Protein AF-A0A846NBA4-F1 (afdb_monomer_lite)

Radius of gyration: 11.46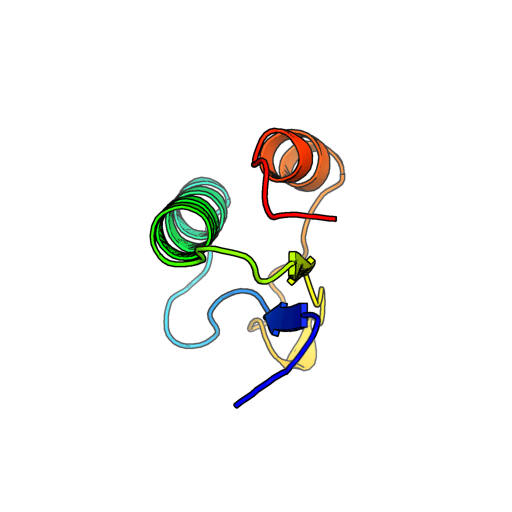 Å; chains: 1; bounding box: 25×22×30 Å

Structure (mmCIF, N/CA/C/O backbone):
data_AF-A0A846NBA4-F1
#
_entry.id   AF-A0A846NBA4-F1
#
loop_
_atom_site.group_PDB
_atom_site.id
_atom_site.type_symbol
_atom_site.label_atom_id
_atom_site.label_alt_id
_atom_site.label_comp_id
_atom_site.label_asym_id
_atom_site.label_entity_id
_atom_site.label_seq_id
_atom_site.pdbx_PDB_ins_code
_atom_site.Cartn_x
_atom_site.Cartn_y
_atom_site.Cartn_z
_atom_site.occupancy
_atom_site.B_iso_or_equiv
_atom_site.auth_seq_id
_atom_site.auth_comp_id
_atom_site.auth_asym_id
_atom_site.auth_atom_id
_atom_site.pdbx_PDB_model_num
ATOM 1 N N . MET A 1 1 ? -14.794 -9.965 11.626 1.00 61.12 1 MET A N 1
ATOM 2 C CA . MET A 1 1 ? -13.578 -10.738 11.967 1.00 61.12 1 MET A CA 1
ATOM 3 C C . MET A 1 1 ? -12.608 -9.756 12.610 1.00 61.12 1 MET A C 1
ATOM 5 O O . MET A 1 1 ? -12.463 -8.684 12.047 1.00 61.12 1 MET A O 1
ATOM 9 N N . GLY A 1 2 ? -12.046 -10.047 13.788 1.00 75.94 2 GLY A N 1
ATOM 10 C CA . GLY A 1 2 ? -11.168 -9.126 14.532 1.00 75.94 2 GLY A CA 1
ATOM 11 C C . GLY A 1 2 ? -9.698 -9.282 14.151 1.00 75.94 2 GLY A C 1
ATOM 12 O O . GLY A 1 2 ? -8.920 -9.767 14.961 1.00 75.94 2 GLY A O 1
ATOM 13 N N . ALA A 1 3 ? -9.350 -8.981 12.899 1.00 76.62 3 ALA A N 1
ATOM 14 C CA . ALA A 1 3 ? -7.959 -8.980 12.451 1.00 76.62 3 ALA A CA 1
ATOM 15 C C . ALA A 1 3 ? -7.343 -7.591 12.671 1.00 76.62 3 ALA A C 1
ATOM 17 O O . ALA A 1 3 ? -7.944 -6.600 12.266 1.00 76.62 3 ALA A O 1
ATOM 18 N N . ASP A 1 4 ? -6.146 -7.529 13.259 1.00 82.25 4 ASP A N 1
ATOM 19 C CA . ASP A 1 4 ? -5.441 -6.266 13.552 1.00 82.25 4 ASP A CA 1
ATOM 20 C C . ASP A 1 4 ? -4.847 -5.594 12.297 1.00 82.25 4 ASP A C 1
ATOM 22 O O . ASP A 1 4 ? -4.484 -4.417 12.303 1.00 82.25 4 ASP A O 1
ATOM 26 N N . GLY A 1 5 ? -4.742 -6.343 11.196 1.00 87.50 5 GLY A N 1
ATOM 27 C CA . GLY A 1 5 ? -4.163 -5.871 9.946 1.00 87.50 5 GLY A CA 1
ATOM 28 C C . GLY A 1 5 ? -4.398 -6.823 8.776 1.00 87.50 5 GLY A C 1
ATOM 29 O O . GLY A 1 5 ? -4.752 -7.991 8.956 1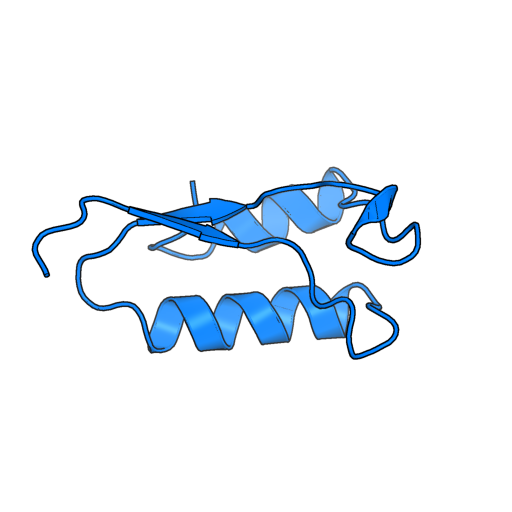.00 87.50 5 GLY A O 1
ATOM 30 N N . VAL A 1 6 ? -4.171 -6.322 7.564 1.00 90.44 6 VAL A N 1
ATOM 31 C CA . VAL A 1 6 ? -4.187 -7.094 6.316 1.00 90.44 6 VAL A CA 1
ATOM 32 C C . VAL A 1 6 ? -2.908 -6.859 5.528 1.00 90.44 6 VAL A C 1
ATOM 34 O O . VAL A 1 6 ? -2.364 -5.759 5.513 1.00 90.44 6 VAL A O 1
ATOM 37 N N . MET A 1 7 ? -2.435 -7.897 4.842 1.00 91.81 7 MET A N 1
ATOM 38 C CA . MET A 1 7 ? -1.268 -7.807 3.967 1.00 91.81 7 MET A CA 1
ATOM 39 C C . MET A 1 7 ? -1.727 -7.752 2.511 1.00 91.81 7 MET A C 1
ATOM 41 O O . MET A 1 7 ? -2.404 -8.672 2.049 1.00 91.81 7 MET A O 1
ATOM 45 N N . ILE A 1 8 ? -1.366 -6.688 1.792 1.00 91.06 8 ILE A N 1
ATOM 46 C CA . ILE A 1 8 ? -1.830 -6.448 0.422 1.00 91.06 8 ILE A CA 1
ATOM 47 C C . ILE A 1 8 ? -0.644 -6.204 -0.509 1.00 91.06 8 ILE A C 1
ATOM 49 O O . ILE A 1 8 ? 0.118 -5.248 -0.346 1.00 91.06 8 ILE A O 1
ATOM 53 N N . ALA A 1 9 ? -0.505 -7.067 -1.515 1.00 89.88 9 ALA A N 1
ATOM 54 C CA . ALA A 1 9 ? 0.442 -6.869 -2.607 1.00 89.88 9 ALA A CA 1
ATOM 55 C C . ALA A 1 9 ? -0.113 -5.882 -3.647 1.00 89.88 9 ALA A C 1
ATOM 57 O O . ALA A 1 9 ? -1.335 -5.809 -3.807 1.00 89.88 9 ALA A O 1
ATOM 58 N N . PRO A 1 10 ? 0.753 -5.189 -4.412 1.00 86.69 10 PRO A N 1
ATOM 59 C CA . PRO A 1 10 ? 0.318 -4.436 -5.580 1.00 86.69 10 PRO A CA 1
ATOM 60 C C . PRO A 1 10 ? -0.504 -5.315 -6.521 1.00 86.69 10 PRO A C 1
ATOM 62 O O . PRO A 1 10 ? -0.242 -6.517 -6.661 1.00 86.69 10 PRO A O 1
ATOM 65 N N . THR A 1 11 ? -1.505 -4.716 -7.164 1.00 82.38 11 THR A N 1
ATOM 66 C CA . THR A 1 11 ? -2.421 -5.477 -8.010 1.00 82.38 11 THR A CA 1
ATOM 67 C C . THR A 1 11 ? -1.669 -6.200 -9.124 1.00 82.38 11 THR A C 1
ATOM 69 O O . THR A 1 11 ? -0.880 -5.622 -9.871 1.00 82.38 11 THR A O 1
ATOM 72 N N . TYR A 1 12 ? -1.938 -7.495 -9.241 1.00 78.62 12 TYR A N 1
ATOM 73 C CA . TYR A 1 12 ? -1.431 -8.337 -10.320 1.00 78.62 12 TYR A CA 1
ATOM 74 C C . TYR A 1 12 ? -2.397 -8.387 -11.509 1.00 78.62 12 TYR A C 1
ATOM 76 O O . TYR A 1 12 ? -2.043 -8.877 -12.580 1.00 78.62 12 TYR A O 1
ATOM 84 N N . ALA A 1 13 ? -3.634 -7.914 -11.327 1.00 77.31 13 ALA A N 1
ATOM 85 C CA . ALA A 1 13 ? -4.667 -7.953 -12.357 1.00 77.31 13 ALA A CA 1
ATOM 86 C C . ALA A 1 13 ? -4.459 -6.871 -13.429 1.00 77.31 13 ALA A C 1
ATOM 88 O O . ALA A 1 13 ? -4.847 -7.056 -14.581 1.00 77.31 13 ALA A O 1
ATOM 89 N N . ILE A 1 14 ? -3.819 -5.759 -13.062 1.00 72.06 14 ILE A N 1
ATOM 90 C CA . ILE A 1 14 ? -3.551 -4.609 -13.930 1.00 72.06 14 ILE A CA 1
ATOM 91 C C . ILE A 1 14 ? -2.034 -4.390 -13.953 1.00 72.06 14 ILE A C 1
ATOM 93 O O . ILE A 1 14 ? -1.359 -4.648 -12.957 1.00 72.06 14 ILE A O 1
ATOM 97 N N . LEU A 1 15 ? -1.481 -3.958 -15.091 1.00 67.56 15 LEU A N 1
ATOM 98 C CA . LEU A 1 15 ? -0.100 -3.470 -15.134 1.00 67.56 15 LEU A CA 1
ATOM 99 C C . LEU A 1 15 ? 0.00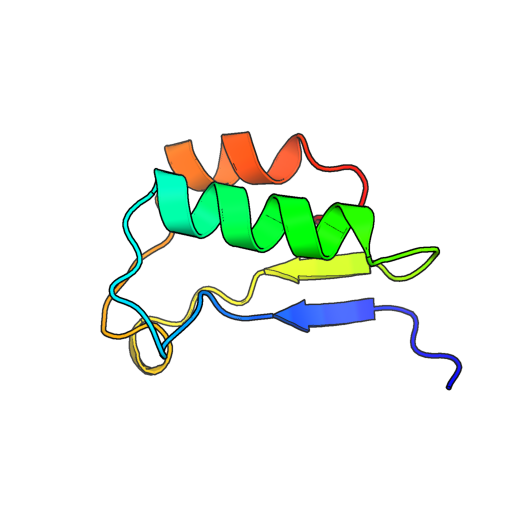1 -2.282 -14.176 1.00 67.56 15 LEU A C 1
ATOM 101 O O . LEU A 1 15 ? -0.605 -1.240 -14.407 1.00 67.56 15 LEU A O 1
ATOM 105 N N . SER A 1 16 ? 0.707 -2.480 -13.069 1.00 68.88 16 SER A N 1
ATOM 106 C CA . SER A 1 16 ? 0.890 -1.433 -12.076 1.00 68.88 16 SER A CA 1
ATOM 107 C C . SER A 1 16 ? 1.910 -0.429 -12.613 1.00 68.88 16 SER A C 1
ATOM 109 O O . SER A 1 16 ? 3.086 -0.747 -12.763 1.00 68.88 16 SER A O 1
ATOM 111 N N . GLU A 1 17 ? 1.449 0.773 -12.934 1.00 85.06 17 GLU A N 1
ATOM 112 C CA . GLU A 1 17 ? 2.281 1.979 -12.979 1.00 85.06 17 GLU A CA 1
ATOM 113 C C . GLU A 1 17 ? 2.232 2.658 -11.603 1.00 85.06 17 GLU A C 1
ATOM 115 O O . GLU A 1 17 ? 1.312 2.387 -10.824 1.00 85.06 17 GLU A O 1
ATOM 120 N N . GLU A 1 18 ? 3.192 3.536 -11.285 1.00 88.00 18 GLU A N 1
ATOM 121 C CA . GLU A 1 18 ? 3.264 4.178 -9.959 1.00 88.00 18 GLU A CA 1
ATOM 122 C C . GLU A 1 18 ? 1.931 4.832 -9.561 1.00 88.00 18 GLU A C 1
ATOM 124 O O . GLU A 1 18 ? 1.412 4.545 -8.484 1.00 88.00 18 GLU A O 1
ATOM 129 N N . ASP A 1 19 ? 1.316 5.617 -10.449 1.00 88.94 19 ASP A N 1
ATOM 130 C CA . ASP A 1 19 ? 0.046 6.303 -10.172 1.00 88.94 19 ASP A CA 1
ATOM 131 C C . ASP A 1 19 ? -1.115 5.327 -9.932 1.00 88.94 19 ASP A C 1
ATOM 133 O O . ASP A 1 19 ? -1.989 5.566 -9.095 1.00 88.94 19 ASP A O 1
ATOM 137 N N . THR A 1 20 ? -1.113 4.187 -10.629 1.00 88.88 20 THR A N 1
ATOM 138 C CA . THR A 1 20 ? -2.125 3.140 -10.434 1.00 88.88 20 THR A CA 1
ATOM 139 C C . THR A 1 20 ? -1.933 2.444 -9.089 1.00 88.88 20 THR A C 1
ATOM 141 O O . THR A 1 20 ? -2.917 2.158 -8.407 1.00 88.88 20 THR A O 1
ATOM 144 N N . ALA A 1 21 ? -0.685 2.208 -8.677 1.00 89.56 21 ALA A N 1
ATOM 145 C CA . ALA A 1 21 ? -0.374 1.643 -7.370 1.00 89.56 21 ALA A CA 1
ATOM 146 C C . ALA A 1 21 ? -0.777 2.600 -6.238 1.00 8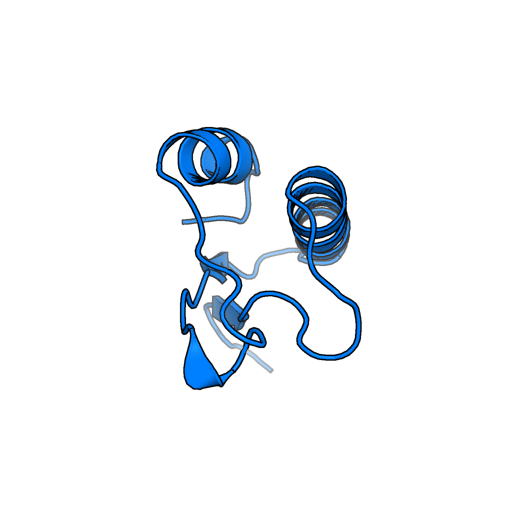9.56 21 ALA A C 1
ATOM 148 O O . ALA A 1 21 ? -1.457 2.175 -5.305 1.00 89.56 21 ALA A O 1
ATOM 149 N N . VAL A 1 22 ? -0.452 3.893 -6.350 1.00 92.75 22 VAL A N 1
ATOM 150 C CA . VAL A 1 22 ? -0.889 4.915 -5.381 1.00 92.75 22 VAL A CA 1
ATOM 151 C C . VAL A 1 22 ? -2.410 4.944 -5.290 1.00 92.75 22 VAL A C 1
ATOM 153 O O . VAL A 1 22 ? -2.960 4.856 -4.196 1.00 92.75 22 VAL A O 1
ATOM 156 N N . ARG A 1 23 ? -3.110 4.996 -6.429 1.00 91.69 23 ARG A N 1
ATOM 157 C CA . ARG A 1 23 ? -4.577 5.007 -6.449 1.00 91.69 23 ARG A CA 1
ATOM 158 C C . ARG A 1 23 ? -5.179 3.744 -5.836 1.00 91.69 23 ARG A C 1
ATOM 160 O O . ARG A 1 23 ? -6.185 3.829 -5.140 1.00 91.69 23 ARG A O 1
ATOM 167 N N . HIS A 1 24 ? -4.587 2.581 -6.090 1.00 91.38 24 HIS A N 1
ATOM 168 C CA . HIS A 1 24 ? -5.026 1.326 -5.487 1.00 91.38 24 HIS A CA 1
ATOM 169 C C . HIS A 1 24 ? -4.954 1.387 -3.958 1.00 91.38 24 HIS A C 1
ATOM 171 O O . HIS A 1 24 ? -5.935 1.071 -3.289 1.00 91.38 24 HIS A O 1
ATOM 177 N N . TYR A 1 25 ? -3.828 1.847 -3.415 1.00 92.81 25 TYR A N 1
ATOM 178 C CA . TYR A 1 25 ? -3.634 1.970 -1.974 1.00 92.81 25 TYR A CA 1
ATOM 179 C C . TYR A 1 25 ? -4.462 3.096 -1.342 1.00 92.81 25 TYR A C 1
ATOM 181 O O . TYR A 1 25 ? -4.952 2.909 -0.233 1.00 92.81 25 TYR A O 1
ATOM 189 N N . ALA A 1 26 ? -4.717 4.194 -2.058 1.00 93.81 26 ALA A N 1
ATOM 190 C CA . ALA A 1 26 ? -5.641 5.239 -1.615 1.00 93.81 26 ALA A CA 1
ATOM 191 C C . ALA A 1 26 ? -7.060 4.684 -1.404 1.00 93.81 26 ALA A C 1
ATOM 193 O O . ALA A 1 26 ? -7.650 4.876 -0.345 1.00 93.81 26 ALA A O 1
ATOM 194 N N . LEU A 1 27 ? -7.570 3.910 -2.370 1.00 92.94 27 LEU A N 1
ATOM 195 C CA . LEU A 1 27 ? -8.890 3.277 -2.266 1.00 92.94 27 LEU A CA 1
ATOM 196 C C . LEU A 1 27 ? -8.961 2.267 -1.113 1.00 92.94 27 LEU A C 1
ATOM 198 O O . LEU A 1 27 ? -9.990 2.154 -0.453 1.00 92.94 27 LEU A O 1
ATOM 202 N N . LEU A 1 28 ? -7.878 1.527 -0.863 1.00 91.56 28 LEU A N 1
ATOM 203 C CA . LEU A 1 28 ? -7.812 0.607 0.274 1.00 91.56 28 LEU A CA 1
ATOM 204 C C . LEU A 1 28 ? -7.764 1.350 1.608 1.00 91.56 28 LEU A C 1
ATOM 206 O O . LEU A 1 28 ? -8.436 0.934 2.544 1.00 91.56 28 LEU A O 1
ATOM 210 N N . ASN A 1 29 ? -7.004 2.442 1.690 1.00 93.06 29 ASN A N 1
ATOM 211 C CA . ASN A 1 29 ? -6.930 3.289 2.875 1.00 93.06 29 ASN A CA 1
ATOM 212 C C . ASN A 1 29 ? -8.298 3.899 3.215 1.00 93.06 29 ASN A C 1
ATOM 214 O O . ASN A 1 29 ? -8.689 3.882 4.373 1.00 93.06 29 ASN A O 1
ATOM 218 N N . GLU A 1 30 ? -9.037 4.389 2.216 1.00 93.44 30 GLU A N 1
ATOM 219 C CA . GLU A 1 30 ? -10.399 4.916 2.395 1.00 93.44 30 GLU A CA 1
ATOM 220 C C . GLU A 1 30 ? -11.403 3.836 2.825 1.00 93.44 30 GLU A C 1
ATOM 222 O O . GLU A 1 30 ? -12.323 4.116 3.589 1.00 93.44 30 GLU A O 1
ATOM 227 N N . ALA A 1 31 ? -11.241 2.603 2.339 1.00 91.44 31 ALA A N 1
ATOM 228 C CA . ALA A 1 31 ? -12.121 1.488 2.686 1.00 91.44 31 ALA A CA 1
ATOM 229 C C . ALA A 1 31 ? -11.780 0.828 4.036 1.00 91.44 31 ALA A C 1
ATOM 231 O O . ALA A 1 31 ? -12.599 0.080 4.575 1.00 91.44 31 ALA A O 1
ATOM 232 N N . ALA A 1 32 ? -10.572 1.048 4.561 1.00 88.44 32 ALA A N 1
ATOM 233 C CA . ALA A 1 32 ? -10.097 0.452 5.801 1.00 88.44 32 ALA A CA 1
ATOM 234 C C . ALA A 1 32 ? -10.433 1.347 7.003 1.00 88.44 32 ALA A C 1
ATOM 236 O O . ALA A 1 32 ? -9.836 2.404 7.202 1.00 88.44 32 ALA A O 1
ATOM 237 N N . ASP A 1 33 ? -11.367 0.881 7.834 1.00 83.19 33 ASP A N 1
ATOM 238 C CA . ASP A 1 33 ? -11.825 1.631 9.007 1.00 83.19 33 ASP A CA 1
ATOM 239 C C . ASP A 1 33 ? -10.772 1.618 10.130 1.00 83.19 33 ASP A C 1
ATOM 241 O O . ASP A 1 33 ? -10.091 2.612 10.348 1.00 83.19 33 ASP A O 1
ATOM 245 N N . GLU A 1 34 ? -10.564 0.481 10.802 1.00 82.94 34 GLU A N 1
ATOM 246 C CA . GLU A 1 34 ? -9.618 0.355 11.933 1.00 82.94 34 GLU A CA 1
ATOM 247 C C . GLU A 1 34 ? -8.390 -0.513 11.603 1.00 82.94 34 GLU A C 1
ATOM 249 O O . GLU A 1 34 ? -7.442 -0.608 12.382 1.00 82.94 34 GLU A O 1
ATOM 254 N N . ILE A 1 35 ? -8.394 -1.156 10.435 1.00 88.25 35 ILE A N 1
ATOM 255 C CA . ILE A 1 35 ? -7.420 -2.185 10.065 1.00 88.25 35 ILE A CA 1
ATOM 256 C C . ILE A 1 35 ? -6.177 -1.539 9.445 1.00 88.25 35 ILE A C 1
ATOM 258 O O . ILE A 1 35 ? -6.281 -0.732 8.521 1.00 88.25 35 ILE A O 1
ATOM 262 N N . GLN A 1 36 ? -4.992 -1.940 9.911 1.00 91.00 36 GLN A N 1
ATOM 263 C CA . GLN A 1 36 ? -3.725 -1.531 9.300 1.00 91.00 36 GLN A CA 1
ATOM 264 C C . GLN A 1 36 ? -3.441 -2.325 8.016 1.00 91.00 36 GLN A C 1
ATOM 266 O O . GLN A 1 36 ? -3.686 -3.530 7.937 1.00 91.00 36 GLN A O 1
ATOM 271 N N . ILE A 1 37 ? -2.883 -1.661 7.011 1.00 93.69 37 ILE A N 1
ATOM 272 C CA . ILE A 1 37 ? -2.518 -2.239 5.720 1.00 93.69 37 ILE A CA 1
ATOM 273 C C . ILE A 1 37 ? -0.998 -2.365 5.659 1.00 93.69 37 ILE A C 1
ATOM 275 O O . ILE A 1 37 ? -0.275 -1.373 5.612 1.00 93.69 37 ILE A O 1
ATOM 279 N N . MET A 1 38 ? -0.522 -3.604 5.599 1.00 93.88 38 MET A N 1
ATOM 280 C CA . MET A 1 38 ? 0.879 -3.927 5.358 1.00 93.88 38 MET A CA 1
ATOM 281 C C . MET A 1 38 ? 1.103 -4.155 3.864 1.00 93.88 38 MET A C 1
ATOM 283 O O . MET A 1 38 ? 0.528 -5.068 3.260 1.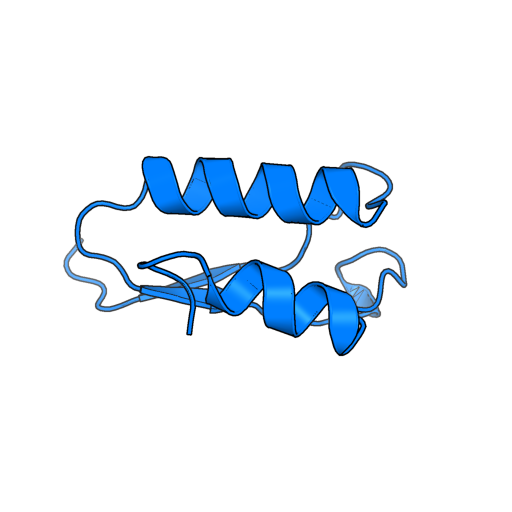00 93.88 38 MET A O 1
ATOM 287 N N . VAL A 1 39 ? 1.959 -3.342 3.258 1.00 92.75 39 VAL A N 1
ATOM 288 C CA . VAL A 1 39 ? 2.262 -3.429 1.827 1.00 92.75 39 VAL A CA 1
ATOM 289 C C . VAL A 1 39 ? 3.228 -4.581 1.556 1.00 92.75 39 VAL A C 1
ATOM 291 O O . VAL A 1 39 ? 4.369 -4.587 2.014 1.00 92.75 39 VAL A O 1
ATOM 294 N N . TYR A 1 40 ? 2.788 -5.567 0.772 1.00 91.81 40 TYR A N 1
ATOM 295 C CA . TYR A 1 40 ? 3.597 -6.740 0.443 1.00 91.81 40 TYR A CA 1
ATOM 296 C C . TYR A 1 40 ? 4.283 -6.596 -0.922 1.00 91.81 40 TYR A C 1
ATOM 298 O O . TYR A 1 40 ? 3.736 -6.970 -1.962 1.00 91.81 40 TYR A O 1
ATOM 306 N N . ASN A 1 41 ? 5.509 -6.064 -0.929 1.00 90.75 41 ASN A N 1
ATOM 307 C CA . ASN A 1 41 ? 6.297 -5.903 -2.152 1.00 90.75 41 ASN A CA 1
ATOM 308 C C . ASN A 1 41 ? 6.889 -7.249 -2.621 1.00 90.75 41 ASN A C 1
ATOM 310 O O . ASN A 1 41 ? 7.959 -7.667 -2.179 1.00 90.75 41 ASN A O 1
ATOM 314 N N . SER A 1 42 ? 6.188 -7.939 -3.523 1.00 88.88 42 SER A N 1
ATOM 315 C CA . SER A 1 42 ? 6.630 -9.206 -4.114 1.00 88.88 42 SER A CA 1
ATOM 316 C C . SER A 1 42 ? 6.611 -9.147 -5.637 1.00 88.88 42 SER A C 1
ATOM 318 O O . SER A 1 42 ? 5.548 -9.201 -6.259 1.00 88.88 42 SER A O 1
ATOM 320 N N . LEU A 1 43 ? 7.802 -9.132 -6.248 1.00 85.88 43 LEU A N 1
ATOM 321 C CA . LEU A 1 43 ? 7.971 -9.081 -7.709 1.00 85.88 43 LEU A CA 1
ATOM 322 C C . LEU A 1 43 ? 7.249 -10.230 -8.422 1.00 85.88 43 LEU A C 1
ATOM 324 O O . LEU A 1 43 ? 6.676 -10.044 -9.491 1.00 85.88 43 LEU A O 1
ATOM 328 N N . LYS A 1 44 ? 7.247 -11.425 -7.819 1.00 85.31 44 LYS A N 1
ATOM 329 C CA . LYS A 1 44 ? 6.597 -12.607 -8.403 1.00 85.31 44 LYS A CA 1
ATOM 330 C C . LYS A 1 44 ? 5.082 -12.453 -8.483 1.00 85.31 44 LYS A C 1
ATOM 332 O O . LYS A 1 44 ? 4.481 -12.941 -9.433 1.00 85.31 44 LYS A O 1
ATOM 337 N N . LEU A 1 45 ? 4.476 -11.800 -7.493 1.00 83.31 45 LEU A N 1
ATOM 338 C CA . LEU A 1 45 ? 3.031 -11.595 -7.457 1.00 83.31 45 LEU A CA 1
ATOM 339 C C . LEU A 1 45 ? 2.635 -10.395 -8.311 1.00 83.31 45 LEU A C 1
ATOM 341 O O . LEU A 1 45 ? 1.731 -10.504 -9.127 1.00 83.31 45 LEU A O 1
ATOM 345 N N . ALA A 1 46 ? 3.364 -9.288 -8.208 1.00 84.12 46 ALA A N 1
ATOM 346 C CA . ALA A 1 46 ? 3.024 -8.027 -8.857 1.00 84.12 46 ALA A CA 1
ATOM 347 C C . ALA A 1 46 ? 3.508 -7.915 -10.320 1.00 84.12 46 ALA A C 1
ATOM 349 O O . ALA A 1 46 ? 3.755 -6.820 -10.812 1.00 84.12 46 ALA A O 1
ATOM 350 N N . ARG A 1 47 ? 3.687 -9.034 -11.039 1.00 86.38 47 ARG A N 1
ATOM 351 C CA . ARG A 1 47 ? 4.181 -9.067 -12.438 1.00 86.38 47 ARG A CA 1
ATOM 352 C C . ARG A 1 47 ? 5.474 -8.258 -12.657 1.00 86.38 47 ARG A C 1
ATOM 354 O O . ARG A 1 47 ? 5.599 -7.524 -13.632 1.00 86.38 47 ARG A O 1
ATOM 361 N N . ASN A 1 48 ? 6.442 -8.427 -11.759 1.00 87.50 48 ASN A N 1
ATOM 362 C CA . ASN A 1 48 ? 7.718 -7.703 -11.698 1.00 87.50 48 ASN A CA 1
ATOM 363 C C . ASN A 1 48 ? 7.608 -6.200 -11.404 1.00 87.50 48 ASN A C 1
ATOM 365 O O . ASN A 1 48 ? 8.613 -5.496 -11.498 1.00 87.50 48 ASN A O 1
ATOM 369 N N . PHE A 1 49 ? 6.435 -5.704 -11.008 1.00 89.56 49 PHE A N 1
ATOM 370 C CA . PHE A 1 49 ? 6.325 -4.368 -10.445 1.00 89.56 49 PHE A CA 1
ATOM 371 C C . PHE A 1 49 ? 7.033 -4.327 -9.093 1.00 89.56 49 PHE A C 1
ATOM 373 O O . PHE A 1 49 ? 6.739 -5.122 -8.199 1.00 89.56 49 PHE A O 1
ATOM 380 N N . ASN A 1 50 ? 7.979 -3.403 -8.968 1.00 91.31 50 ASN A N 1
ATOM 381 C CA . ASN A 1 50 ? 8.725 -3.172 -7.745 1.00 91.31 50 ASN A CA 1
ATOM 382 C C . ASN A 1 50 ? 8.292 -1.845 -7.137 1.00 91.31 50 ASN A C 1
ATOM 384 O O . ASN A 1 50 ? 8.326 -0.820 -7.819 1.00 91.31 50 ASN A O 1
ATOM 388 N N . ILE A 1 51 ? 7.972 -1.844 -5.847 1.00 91.50 51 ILE A N 1
ATOM 389 C CA . ILE A 1 51 ? 7.787 -0.587 -5.126 1.00 91.50 51 ILE A CA 1
ATOM 390 C C . ILE A 1 51 ? 9.152 0.079 -4.954 1.00 91.50 51 ILE A C 1
ATOM 392 O O . ILE A 1 51 ? 10.047 -0.454 -4.295 1.00 91.50 51 ILE A O 1
ATOM 396 N N . THR A 1 52 ? 9.320 1.235 -5.592 1.00 94.19 52 THR A N 1
ATOM 397 C CA . THR A 1 52 ? 10.523 2.060 -5.464 1.00 94.19 52 THR A CA 1
ATOM 398 C C . THR A 1 52 ? 10.521 2.792 -4.116 1.00 94.19 52 THR A C 1
ATOM 400 O O . THR A 1 52 ? 9.450 3.011 -3.551 1.00 94.19 52 THR A O 1
ATOM 403 N N . PRO A 1 53 ? 11.682 3.236 -3.598 1.00 94.62 53 PRO A N 1
ATOM 404 C CA . PRO A 1 53 ? 11.718 4.064 -2.391 1.00 94.62 53 PRO A CA 1
ATOM 405 C C . PRO A 1 53 ? 10.863 5.335 -2.512 1.00 94.62 53 PRO A C 1
ATOM 407 O O . PRO A 1 53 ? 10.143 5.675 -1.588 1.00 94.62 53 PRO A O 1
ATOM 410 N N . ASN A 1 54 ? 10.864 5.993 -3.677 1.00 93.75 54 ASN A N 1
ATOM 411 C CA . ASN A 1 54 ? 10.044 7.186 -3.910 1.00 93.75 54 ASN A CA 1
ATOM 412 C C . ASN A 1 54 ? 8.538 6.881 -3.867 1.00 93.75 54 ASN A C 1
ATOM 414 O O . ASN A 1 54 ? 7.759 7.654 -3.318 1.00 93.75 54 ASN A O 1
ATOM 418 N N . LEU A 1 55 ? 8.119 5.746 -4.435 1.00 93.19 55 LEU A N 1
ATOM 419 C CA . LEU A 1 55 ? 6.739 5.291 -4.312 1.00 93.19 55 LEU A CA 1
ATOM 420 C C . LEU A 1 55 ? 6.403 4.939 -2.858 1.00 93.19 55 LEU A C 1
ATOM 422 O O . LEU A 1 55 ? 5.316 5.264 -2.401 1.00 93.19 55 LEU A O 1
ATOM 426 N N . TRP A 1 56 ? 7.329 4.315 -2.129 1.00 94.62 56 TRP A N 1
ATOM 427 C CA . TRP A 1 56 ? 7.139 3.971 -0.721 1.00 94.62 56 TRP A CA 1
ATOM 428 C C . TRP A 1 56 ? 6.878 5.199 0.155 1.00 94.62 56 TRP A C 1
ATOM 430 O O . TRP A 1 56 ? 5.912 5.190 0.911 1.00 94.62 56 TRP A O 1
ATOM 440 N N . GLU A 1 57 ? 7.649 6.276 -0.014 1.00 95.19 57 GLU A N 1
ATOM 441 C CA . GLU A 1 57 ? 7.418 7.539 0.706 1.00 95.19 57 GLU A CA 1
ATOM 442 C C . GLU A 1 57 ? 5.999 8.079 0.474 1.00 95.19 57 GLU A C 1
ATOM 444 O O . GLU A 1 57 ? 5.320 8.451 1.426 1.00 95.19 57 GLU A O 1
ATOM 449 N N . LYS A 1 58 ? 5.497 8.028 -0.769 1.00 94.50 58 LYS A N 1
ATOM 450 C CA . LYS A 1 58 ? 4.112 8.427 -1.081 1.00 94.50 58 LYS A CA 1
ATOM 451 C C . LYS A 1 58 ? 3.077 7.540 -0.384 1.00 94.50 58 LYS A C 1
ATOM 453 O O . LYS A 1 58 ? 2.031 8.026 0.025 1.00 94.50 58 LYS A O 1
ATOM 458 N N . LEU A 1 59 ? 3.334 6.234 -0.271 1.00 94.00 59 LEU A N 1
ATOM 459 C CA . LEU A 1 59 ? 2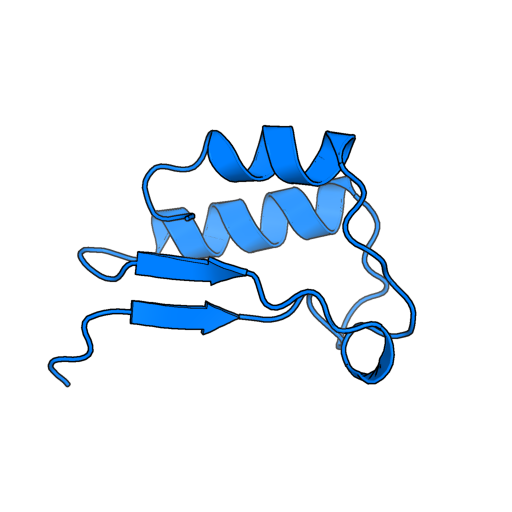.409 5.309 0.393 1.00 94.00 59 LEU A CA 1
ATOM 460 C C . LEU A 1 59 ? 2.351 5.536 1.910 1.00 94.00 59 LEU A C 1
ATOM 462 O O . LEU A 1 59 ? 1.294 5.335 2.501 1.00 94.00 59 LEU A O 1
ATOM 466 N N . LEU A 1 60 ? 3.447 5.984 2.528 1.00 94.19 60 LEU A N 1
ATOM 467 C CA . LEU A 1 60 ? 3.505 6.300 3.960 1.00 94.19 60 LEU A CA 1
ATOM 468 C C . LEU A 1 60 ? 2.693 7.544 4.355 1.00 94.19 60 LEU A C 1
ATOM 470 O O . LEU A 1 60 ? 2.438 7.748 5.542 1.00 94.19 60 LEU A O 1
ATOM 474 N N . GLU A 1 61 ? 2.257 8.358 3.388 1.00 95.00 61 GLU A N 1
ATOM 475 C CA . GLU A 1 61 ? 1.332 9.473 3.633 1.00 95.00 61 GLU A CA 1
ATOM 476 C C . GLU A 1 61 ? -0.087 8.988 3.990 1.00 95.00 61 GLU A C 1
ATOM 478 O O . GLU A 1 61 ? -0.877 9.744 4.558 1.00 95.00 61 GLU A O 1
ATOM 483 N N . PHE A 1 62 ? -0.423 7.728 3.691 1.00 94.50 62 PHE A N 1
ATOM 484 C CA . PHE A 1 62 ? -1.723 7.147 4.009 1.00 94.50 62 PHE A CA 1
ATOM 485 C C . PHE A 1 62 ? -1.796 6.682 5.468 1.00 94.50 62 PHE A C 1
ATOM 487 O O . PHE A 1 62 ? -0.965 5.908 5.941 1.00 94.50 62 PHE A O 1
ATOM 494 N N . GLU A 1 63 ? -2.843 7.108 6.180 1.00 93.19 63 GLU A N 1
ATOM 495 C CA . GLU A 1 63 ? -3.023 6.855 7.618 1.00 93.19 63 GLU A CA 1
ATOM 496 C C . GLU A 1 63 ? -2.957 5.363 7.981 1.00 93.19 63 GLU A C 1
ATOM 498 O O . GLU A 1 63 ? -2.388 4.991 9.014 1.00 93.19 63 GLU A O 1
ATOM 503 N N . ARG A 1 64 ? -3.531 4.510 7.126 1.00 92.31 64 ARG A N 1
ATOM 504 C CA . ARG A 1 64 ? -3.663 3.068 7.345 1.00 92.31 64 ARG A CA 1
ATOM 505 C C . ARG A 1 64 ? -2.459 2.262 6.866 1.00 92.31 64 ARG A C 1
ATOM 507 O O . ARG A 1 64 ? -2.454 1.059 7.097 1.00 92.31 64 ARG A O 1
ATOM 514 N N . ILE A 1 65 ? -1.463 2.863 6.211 1.00 90.56 65 ILE A N 1
ATOM 515 C CA . ILE A 1 65 ? -0.308 2.132 5.667 1.00 90.56 65 ILE A CA 1
ATOM 516 C C . ILE A 1 65 ? 0.893 2.221 6.610 1.00 90.56 65 ILE A C 1
ATOM 518 O O . ILE A 1 65 ? 1.226 3.297 7.114 1.00 90.56 65 ILE A O 1
ATOM 522 N N . LYS A 1 66 ? 1.533 1.070 6.853 1.00 79.81 66 LYS A N 1
ATOM 523 C CA . LYS A 1 66 ? 2.737 0.913 7.682 1.00 79.81 66 LYS A CA 1
ATOM 524 C C . LYS A 1 66 ? 3.743 -0.035 7.039 1.00 79.81 66 LYS A C 1
ATOM 526 O O . LYS A 1 66 ? 3.314 -0.973 6.324 1.00 79.81 66 LYS A O 1
#

pLDDT: mean 88.02, std 7.15, range [61.12, 95.19]

Foldseek 3Di:
DPDQADEDEQDQVDLDDLVNSLVVLVVVLVVDDRHAYEYDADCVRNVNDGCDPVSVVSSVVRPRYD

Secondary structure (DSSP, 8-state):
---SEEEEPPPSSS---HHHHHHHHHHHHHH-SS-EEEE---TTTTTT----HHHHHHHTTSTTB-

Sequence (66 aa):
MGADGVMIAPTYAILSEEDTAVRHYALLNEAADEIQIMVYNSLKLARNFNITPNLWEKLLEFERIK